Protein AF-A0A2D5IQD6-F1 (afdb_monomer)

pLDDT: mean 76.55, std 13.44, range [37.03, 89.62]

Nearest PDB structures (foldseek):
  4ryk-assembly1_A-2  TM=4.383E-01  e=8.390E+00  Listeria monocytogenes EGD-e

Sequence (144 aa):
MLQGATSRICSECGRGFDPDDPRTTARVGNRGFRRGLIRICSVLHWAFLIFAFAVTLYSFVGGHWILVGMLVVCSLPLVLLQFTLLALPIQPISMRRRVLGYLVPLVVVSIPFTDWPLRANFMIHRNALQAIADRAYAGETFPR

Foldseek 3Di:
DFPPDPDLADPVPRDGDDPPDPVRRDDPPCPPVLVVLVVLLVVLQVVLQVVLVVLLVCLLVVHDLVVLVVVLVVCVVSLVVNLVSLVDPSDPDDPVVSVSSNVSNVSSNCCSVPVVSNVVSCVVCVVVVVVVVVCVVVVPDDDD

Secondary structure (DSSP, 8-state):
--SS-SSSB-TTT-PBPPTT-TTT------HHHHHHHHHHHHHHHHHHHHHHHHHHHHHHTT--HHHHHHHHHHHHHHHHHHHHHHH-TTS---HHHHHHHHHHHHHHHHHHHH-HHHHHHHHHHHHHHHHHHHHHHTT-PPP-

Mean predicted aligned error: 13.54 Å

Radius of gyration: 27.07 Å; Cα contacts (8 Å, |Δi|>4): 76; chains: 1; bounding box: 67×24×78 Å

Solvent-accessible surface area (backbone atoms only — not comparable to full-atom values): 8507 Å² total; per-residue (Å²): 102,51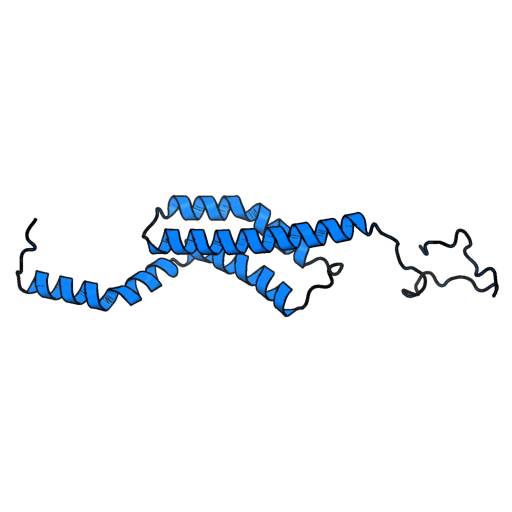,65,91,56,96,52,72,43,43,92,91,71,69,46,67,67,59,82,84,40,74,89,58,33,52,68,91,68,49,74,63,58,56,51,49,52,53,50,52,54,51,49,50,49,53,51,50,51,53,48,38,51,51,53,47,53,41,42,48,77,65,47,63,64,68,60,53,42,50,53,47,60,70,41,43,66,59,47,55,49,50,53,54,59,67,67,43,84,88,59,98,66,56,68,70,59,51,51,49,65,53,47,54,57,51,55,45,60,42,43,78,78,63,49,53,50,45,53,50,45,47,64,72,44,40,67,61,53,47,56,53,49,52,39,50,74,72,65,58,76,77,84,130

Structure (mmCIF, N/CA/C/O backbone):
data_AF-A0A2D5IQD6-F1
#
_entry.id   AF-A0A2D5IQD6-F1
#
loop_
_atom_site.group_PDB
_atom_site.id
_atom_site.type_symbol
_atom_site.label_atom_id
_atom_site.label_alt_id
_atom_site.label_comp_id
_atom_site.label_asym_id
_atom_site.label_entity_id
_atom_site.label_seq_id
_atom_site.pdbx_PDB_ins_code
_atom_site.Cartn_x
_atom_site.Cartn_y
_atom_site.Cartn_z
_atom_site.occupancy
_atom_site.B_iso_or_equiv
_atom_site.auth_seq_id
_atom_site.auth_comp_id
_atom_site.auth_asym_id
_atom_site.auth_atom_id
_atom_site.pdbx_PDB_model_num
ATOM 1 N N . MET A 1 1 ? -22.574 -4.732 34.017 1.00 38.00 1 MET A N 1
ATOM 2 C CA . MET A 1 1 ? -22.787 -3.406 34.648 1.00 38.00 1 MET A CA 1
ATOM 3 C C . MET A 1 1 ? -23.671 -2.582 33.730 1.00 38.00 1 MET A C 1
ATOM 5 O O . MET A 1 1 ? -23.182 -2.081 32.723 1.00 38.00 1 MET A O 1
ATOM 9 N N . LEU A 1 2 ? -24.962 -2.527 34.063 1.00 37.03 2 LEU A N 1
ATOM 10 C CA . LEU A 1 2 ? -25.933 -1.588 33.504 1.00 37.03 2 LEU A CA 1
ATOM 11 C C . LEU A 1 2 ? -25.506 -0.154 33.829 1.00 37.03 2 LEU A C 1
ATOM 13 O O . LEU A 1 2 ? -24.914 0.073 34.884 1.00 37.03 2 LEU A O 1
ATOM 17 N N . GLN A 1 3 ? -25.809 0.813 32.969 1.00 38.06 3 GLN A N 1
ATOM 18 C CA . GLN A 1 3 ? -25.591 2.224 33.289 1.00 38.06 3 GLN A CA 1
ATOM 19 C C . GLN A 1 3 ? -26.875 3.016 33.276 1.00 38.06 3 GLN A C 1
ATOM 21 O O . GLN A 1 3 ? -27.745 2.814 32.437 1.00 38.06 3 GLN A O 1
ATOM 26 N N . GLY A 1 4 ? -26.933 3.949 34.221 1.00 41.88 4 GLY A N 1
ATOM 27 C CA . GLY A 1 4 ? -28.085 4.803 34.477 1.00 41.88 4 GLY A CA 1
ATOM 28 C C . GLY A 1 4 ? -28.942 4.328 35.648 1.00 41.88 4 GLY A C 1
ATOM 29 O O . GLY A 1 4 ? -29.588 5.156 36.270 1.00 41.88 4 GLY A O 1
ATOM 30 N N . ALA A 1 5 ? -28.888 3.045 36.016 1.00 45.66 5 ALA A N 1
ATOM 31 C CA . ALA A 1 5 ? -29.557 2.527 37.205 1.00 45.66 5 ALA A CA 1
ATOM 32 C C . ALA A 1 5 ? -28.528 2.268 38.317 1.00 45.66 5 ALA A C 1
ATOM 34 O O . ALA A 1 5 ? -27.744 1.323 38.248 1.00 45.66 5 ALA A O 1
ATOM 35 N N . THR A 1 6 ? -28.521 3.108 39.354 1.00 47.09 6 THR A N 1
ATOM 36 C CA . THR A 1 6 ? -27.838 2.814 40.630 1.00 47.09 6 THR A CA 1
ATOM 37 C C . THR A 1 6 ? -28.527 1.682 41.403 1.00 47.09 6 THR A C 1
ATOM 39 O O . THR A 1 6 ? -27.961 1.161 42.362 1.00 47.09 6 THR A O 1
ATOM 42 N N . SER A 1 7 ? -29.721 1.256 40.977 1.00 54.53 7 SER A N 1
ATOM 43 C CA . SER A 1 7 ? -30.470 0.140 41.547 1.00 54.53 7 SER A CA 1
ATOM 44 C C . SER A 1 7 ? -30.267 -1.149 40.741 1.00 54.53 7 SER A C 1
ATOM 46 O O . SER A 1 7 ? -30.371 -1.178 39.517 1.00 54.53 7 SER A O 1
ATOM 48 N N . ARG A 1 8 ? -30.041 -2.269 41.441 1.00 59.53 8 ARG A N 1
ATOM 49 C CA . ARG A 1 8 ? -30.010 -3.626 40.846 1.00 59.53 8 ARG A CA 1
ATOM 50 C C . ARG A 1 8 ? -31.394 -4.121 40.393 1.00 59.53 8 ARG A C 1
ATOM 52 O O . ARG A 1 8 ? -31.518 -5.238 39.901 1.00 59.53 8 ARG A O 1
ATOM 59 N N . ILE A 1 9 ? -32.423 -3.304 40.599 1.00 64.38 9 ILE A N 1
ATOM 60 C CA . ILE A 1 9 ? -33.836 -3.646 40.487 1.00 64.38 9 ILE A CA 1
ATOM 61 C C . ILE A 1 9 ? -34.559 -2.493 39.777 1.00 64.38 9 ILE A C 1
ATOM 63 O O . ILE A 1 9 ? -34.294 -1.321 40.056 1.00 64.38 9 ILE A O 1
ATOM 67 N N . CYS A 1 10 ? -35.459 -2.835 38.859 1.00 63.25 10 CYS A N 1
ATOM 68 C CA . CYS A 1 10 ? -36.382 -1.917 38.188 1.00 63.25 10 CYS A CA 1
ATOM 69 C C . CYS A 1 10 ? -37.311 -1.227 39.204 1.00 63.25 10 CYS A C 1
ATOM 71 O O . CYS A 1 10 ? -38.029 -1.915 39.927 1.00 63.25 10 CYS A O 1
ATOM 73 N N . SER A 1 11 ? -37.344 0.108 39.251 1.00 62.94 11 SER A N 1
ATOM 74 C CA . SER A 1 11 ? -38.177 0.855 40.212 1.00 62.94 11 SER A CA 1
ATOM 75 C C . SER A 1 11 ? -39.680 0.761 39.940 1.00 62.94 11 SER A C 1
ATOM 77 O O . SER A 1 11 ? -40.465 0.939 40.862 1.00 62.94 11 SER A O 1
ATOM 79 N N . GLU A 1 12 ? -40.089 0.463 38.704 1.00 63.53 12 GLU A N 1
ATOM 80 C CA . GLU A 1 12 ? -41.511 0.325 38.354 1.00 63.53 12 GLU A CA 1
ATOM 81 C C . GLU A 1 12 ? -42.033 -1.103 38.512 1.00 63.53 12 GLU A C 1
ATOM 83 O O . GLU A 1 12 ? -43.212 -1.321 38.767 1.00 63.53 12 GLU A O 1
ATOM 88 N N . CYS A 1 13 ? -41.151 -2.088 38.350 1.00 72.75 13 CYS A N 1
ATOM 89 C CA . CYS A 1 13 ? -41.543 -3.478 38.156 1.00 72.75 13 CYS A CA 1
ATOM 90 C C . CYS A 1 13 ? -40.882 -4.469 39.122 1.00 72.75 13 CYS A C 1
ATOM 92 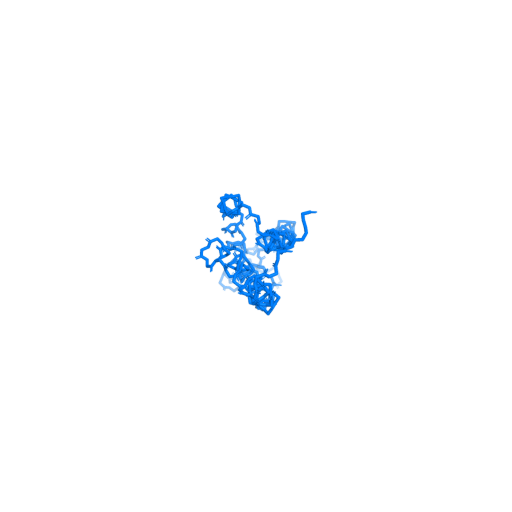O O . CYS A 1 13 ? -41.225 -5.650 39.112 1.00 72.75 13 CYS A O 1
ATOM 94 N N . GLY A 1 14 ? -39.925 -4.032 39.945 1.00 64.31 14 GLY A N 1
ATOM 95 C CA . GLY A 1 14 ? -39.331 -4.836 41.019 1.00 64.31 14 GLY A CA 1
ATOM 96 C C . GLY A 1 14 ? -38.473 -6.024 40.567 1.00 64.31 14 GLY A C 1
ATOM 97 O O . GLY A 1 14 ? -37.942 -6.747 41.408 1.00 64.31 14 GLY A O 1
ATOM 98 N N . ARG A 1 15 ? -38.299 -6.248 39.259 1.00 67.12 15 ARG A N 1
ATOM 99 C CA . ARG A 1 15 ? -37.456 -7.333 38.736 1.00 67.12 15 ARG A CA 1
ATOM 100 C C . ARG A 1 15 ? -35.979 -6.952 38.764 1.00 67.12 15 ARG A C 1
ATOM 102 O O . ARG A 1 15 ? -35.612 -5.823 38.427 1.00 67.12 15 ARG A O 1
ATOM 109 N N . GLY A 1 16 ? -35.147 -7.912 39.168 1.00 65.12 16 GLY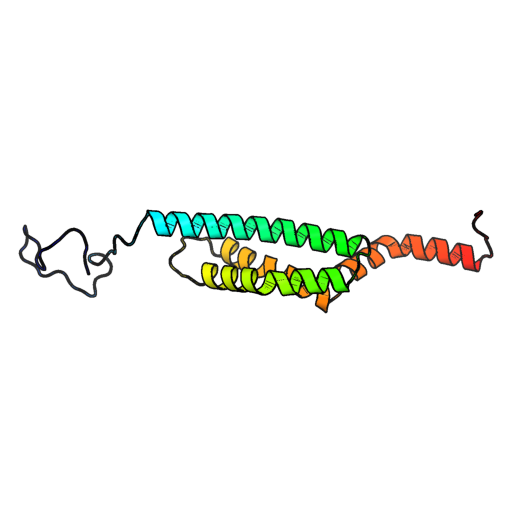 A N 1
ATOM 110 C CA . GLY A 1 16 ? -33.694 -7.803 39.092 1.00 65.12 16 GLY A CA 1
ATOM 111 C C . GLY A 1 16 ? -33.239 -7.761 37.638 1.00 65.12 16 GLY A C 1
ATOM 112 O O . GLY A 1 16 ? -33.768 -8.491 36.800 1.00 65.12 16 GLY A O 1
ATOM 113 N N . PHE A 1 17 ? -32.284 -6.888 37.333 1.00 63.84 17 PHE A N 1
ATOM 114 C CA . PHE A 1 17 ? -31.687 -6.865 36.005 1.00 63.84 17 PHE A CA 1
ATOM 115 C C . PHE A 1 17 ? -30.775 -8.078 35.823 1.00 63.84 17 PHE A C 1
ATOM 117 O O . PHE A 1 17 ? -29.864 -8.288 36.624 1.00 63.84 17 PHE A O 1
ATOM 124 N N . ASP A 1 18 ? -31.017 -8.848 34.765 1.00 63.16 18 ASP A N 1
ATOM 125 C CA . ASP A 1 18 ? -30.183 -9.988 34.400 1.00 63.16 18 ASP A CA 1
ATOM 126 C C . ASP A 1 18 ? -28.786 -9.494 33.960 1.00 63.16 18 ASP A C 1
ATOM 128 O O . ASP A 1 18 ? -28.690 -8.705 33.010 1.00 63.16 18 ASP A O 1
ATOM 132 N N . PRO A 1 19 ? -27.702 -9.882 34.663 1.00 58.22 19 PRO A N 1
ATOM 133 C CA . PRO A 1 19 ? -26.344 -9.466 34.326 1.00 58.22 19 PRO A CA 1
ATOM 134 C C . PRO A 1 19 ? -25.831 -10.046 33.002 1.00 58.22 19 PRO A C 1
ATOM 136 O O . PRO A 1 19 ? -24.875 -9.483 32.461 1.00 58.22 19 PRO A O 1
ATOM 139 N N . ASP A 1 20 ? -26.456 -11.103 32.482 1.00 57.66 20 ASP A N 1
ATOM 140 C CA . ASP A 1 20 ? -26.073 -11.752 31.226 1.00 57.66 20 ASP A CA 1
ATOM 141 C C . ASP A 1 20 ? -26.946 -11.310 30.040 1.00 57.66 20 ASP A C 1
ATOM 143 O O . ASP A 1 20 ? -26.661 -11.668 28.896 1.00 57.66 20 ASP A O 1
ATOM 147 N N . ASP A 1 21 ? -27.960 -10.464 30.270 1.00 56.56 21 ASP A N 1
ATOM 148 C CA . ASP A 1 21 ? -28.765 -9.886 29.195 1.00 56.56 21 ASP A CA 1
ATOM 149 C C . ASP A 1 21 ? -28.032 -8.684 28.547 1.00 56.56 21 ASP A C 1
ATOM 151 O O . ASP A 1 21 ? -27.877 -7.613 29.161 1.00 56.56 21 ASP A O 1
ATOM 155 N N . PRO A 1 22 ? -27.587 -8.799 27.278 1.00 55.12 22 PRO A N 1
ATOM 156 C CA . PRO A 1 22 ? -26.881 -7.730 26.573 1.00 55.12 22 PRO A CA 1
ATOM 157 C C . PRO A 1 22 ? -27.762 -6.504 26.296 1.00 55.12 22 PRO A C 1
ATOM 159 O O . PRO A 1 22 ? -27.236 -5.436 25.965 1.00 55.12 22 PRO A O 1
ATOM 162 N N . ARG A 1 23 ? -29.093 -6.620 26.420 1.00 52.31 23 ARG A N 1
ATOM 163 C CA . ARG A 1 23 ? -30.028 -5.499 26.235 1.00 52.31 23 ARG A CA 1
ATOM 164 C C . ARG A 1 23 ? -30.084 -4.573 27.445 1.00 52.31 23 ARG A C 1
ATOM 166 O O . ARG A 1 23 ? -30.433 -3.405 27.288 1.00 52.31 23 ARG A O 1
ATOM 173 N N . THR A 1 24 ? -29.711 -5.061 28.626 1.00 48.44 24 THR A N 1
ATOM 174 C CA . THR A 1 24 ? -29.757 -4.288 29.874 1.00 48.44 24 THR A CA 1
ATOM 175 C C . THR A 1 24 ? -28.361 -3.798 30.289 1.00 48.44 24 THR A C 1
ATOM 177 O O . THR A 1 24 ? -28.204 -2.715 30.849 1.00 48.44 24 THR A O 1
ATOM 180 N N . THR A 1 25 ? -27.299 -4.514 29.916 1.00 50.00 25 THR A N 1
ATOM 181 C CA . THR A 1 25 ? -25.909 -4.235 30.326 1.00 50.00 25 THR A CA 1
ATOM 182 C C . THR A 1 25 ? -25.111 -3.297 29.409 1.00 50.00 25 THR A C 1
ATOM 184 O O . THR A 1 25 ? -23.875 -3.312 29.414 1.00 50.00 25 THR A O 1
ATOM 187 N N . ALA A 1 26 ? -25.777 -2.434 28.639 1.00 45.28 26 ALA A N 1
ATOM 188 C CA . ALA A 1 26 ? -25.100 -1.552 27.692 1.00 45.28 26 ALA A CA 1
ATOM 189 C C . ALA A 1 26 ? -24.185 -0.525 28.395 1.00 45.28 26 ALA A C 1
ATOM 191 O O . ALA A 1 26 ? -24.647 0.476 28.937 1.00 45.28 26 ALA A O 1
ATOM 192 N N . ARG A 1 27 ? -22.865 -0.756 28.308 1.00 49.16 27 ARG A N 1
ATOM 193 C CA . ARG A 1 27 ? -21.793 0.187 28.669 1.00 49.16 27 ARG A CA 1
ATOM 194 C C . ARG A 1 27 ? -21.824 1.463 27.759 1.00 49.16 27 ARG A C 1
ATOM 196 O O . ARG A 1 27 ? -21.229 1.423 26.690 1.00 49.16 27 ARG A O 1
ATOM 203 N N . VAL A 1 28 ? -22.446 2.609 28.100 1.00 50.97 28 VAL A N 1
ATOM 204 C CA . VAL A 1 28 ? -21.857 3.981 28.272 1.00 50.97 28 VAL A CA 1
ATOM 205 C C . VAL A 1 28 ? -20.344 3.906 28.531 1.00 50.97 28 VAL A C 1
ATOM 207 O O . VAL A 1 28 ? -19.809 4.244 29.581 1.00 50.97 28 VAL A O 1
ATOM 210 N N . GLY A 1 29 ? -19.623 3.390 27.552 1.00 49.31 29 GLY A N 1
ATOM 211 C CA . GLY A 1 29 ? -18.182 3.417 27.445 1.00 49.31 29 GLY A CA 1
ATOM 212 C C . GLY A 1 29 ? -17.848 4.459 26.398 1.00 49.31 29 GLY A C 1
ATOM 213 O O . GLY A 1 29 ? -17.667 4.141 25.229 1.00 49.31 29 GLY A O 1
ATOM 214 N N . ASN A 1 30 ? -17.823 5.719 26.824 1.00 58.41 30 ASN A N 1
ATOM 215 C CA . ASN A 1 30 ? -17.019 6.765 26.208 1.00 58.41 30 ASN A CA 1
ATOM 216 C C . ASN A 1 30 ? -17.265 7.008 24.693 1.00 58.41 30 ASN A C 1
ATOM 218 O O . ASN A 1 30 ? -16.419 6.735 23.835 1.00 58.41 30 ASN A O 1
ATOM 222 N N . ARG A 1 31 ? -18.423 7.603 24.344 1.00 58.25 31 ARG A N 1
ATOM 223 C CA . ARG A 1 31 ? -18.731 8.076 22.969 1.00 58.25 31 ARG A CA 1
ATOM 224 C C . ARG A 1 31 ? -17.629 8.977 22.384 1.00 58.25 31 ARG A C 1
ATOM 226 O O . ARG A 1 31 ? -17.525 9.069 21.163 1.00 58.25 31 ARG A O 1
ATOM 233 N N . GLY A 1 32 ? -16.852 9.671 23.222 1.00 63.59 32 GLY A N 1
ATOM 234 C CA . GLY A 1 32 ? -15.682 10.453 22.809 1.00 63.59 32 GLY A CA 1
ATOM 235 C C . GLY A 1 32 ? -14.539 9.562 22.326 1.00 63.59 32 GLY A C 1
ATOM 236 O O . GLY A 1 32 ? -14.111 9.687 21.182 1.00 63.59 32 GLY A O 1
ATOM 237 N N . PHE A 1 33 ? -14.128 8.591 23.144 1.00 67.31 33 PHE A N 1
ATOM 238 C CA . PHE A 1 33 ? -13.087 7.618 22.792 1.00 67.31 33 PHE A CA 1
ATOM 239 C C . PHE A 1 33 ? -13.439 6.798 21.547 1.00 67.31 33 PHE A C 1
ATOM 241 O O . PHE A 1 33 ? -12.617 6.663 20.645 1.00 67.31 33 PHE A O 1
ATOM 248 N N . ARG A 1 34 ? -14.690 6.332 21.424 1.00 68.88 34 ARG A N 1
ATOM 249 C CA . ARG A 1 34 ? -15.146 5.592 20.234 1.00 68.88 34 ARG A CA 1
ATOM 250 C C . ARG A 1 34 ? -15.092 6.443 18.959 1.00 68.88 34 ARG A C 1
ATOM 252 O O . ARG A 1 34 ? -14.663 5.951 17.920 1.00 68.88 34 ARG A O 1
ATOM 259 N N . ARG A 1 35 ? -15.484 7.723 19.032 1.00 73.69 35 ARG A N 1
ATOM 260 C CA . ARG A 1 35 ? -15.354 8.670 17.906 1.00 73.69 35 ARG A CA 1
ATOM 261 C C . ARG A 1 35 ? -13.888 8.949 17.568 1.00 73.69 35 ARG A C 1
ATOM 263 O O . ARG A 1 35 ? -13.548 8.980 16.388 1.00 73.69 35 ARG A O 1
ATOM 270 N N . GLY A 1 36 ? -13.033 9.091 18.581 1.00 77.38 36 GLY A N 1
ATOM 271 C CA . GLY A 1 36 ? -11.587 9.240 18.414 1.00 77.38 36 GLY A CA 1
ATOM 272 C C . GLY A 1 36 ? -10.969 8.050 17.684 1.00 77.38 36 GLY A C 1
ATOM 273 O O . GLY A 1 36 ? -10.306 8.239 16.669 1.00 77.38 36 GLY A O 1
ATOM 274 N N . LEU A 1 37 ? -11.276 6.825 18.122 1.00 77.06 37 LEU A N 1
ATOM 275 C CA . LEU A 1 37 ? -10.767 5.597 17.506 1.00 77.06 37 LEU A CA 1
ATOM 276 C C . LEU A 1 37 ? -11.169 5.473 16.030 1.00 77.06 37 LEU A C 1
ATOM 278 O O . LEU A 1 37 ? -10.346 5.117 15.192 1.00 77.06 37 LEU A O 1
ATOM 282 N N . ILE A 1 38 ? -12.428 5.787 15.701 1.00 78.88 38 ILE A N 1
ATOM 283 C CA . ILE A 1 38 ? -12.923 5.752 14.316 1.00 78.88 38 ILE A CA 1
ATOM 284 C C . ILE A 1 38 ? -12.194 6.796 13.461 1.00 78.88 38 ILE A C 1
ATOM 286 O O . ILE A 1 38 ? -11.803 6.500 12.332 1.00 78.88 38 ILE A O 1
ATOM 290 N N . ARG A 1 39 ? -11.970 8.003 13.997 1.00 83.56 39 ARG A N 1
ATOM 291 C CA . ARG A 1 39 ? -11.256 9.069 13.284 1.00 83.56 39 ARG A CA 1
ATOM 292 C C . ARG A 1 39 ? -9.798 8.692 13.033 1.00 83.56 39 ARG A C 1
ATOM 294 O O . ARG A 1 39 ? -9.344 8.821 11.903 1.00 83.56 39 ARG A O 1
ATOM 301 N N . ILE A 1 40 ? -9.107 8.169 14.046 1.00 83.94 40 ILE A N 1
ATOM 302 C CA . ILE A 1 40 ? -7.722 7.689 13.936 1.00 83.94 40 ILE A CA 1
ATOM 303 C C . ILE A 1 40 ? -7.628 6.580 12.886 1.00 83.94 40 ILE A C 1
ATOM 305 O O . ILE A 1 40 ? -6.800 6.666 11.986 1.00 83.94 40 ILE A O 1
ATOM 309 N N . CYS A 1 41 ? -8.528 5.595 12.932 1.00 82.31 41 CYS A N 1
ATOM 310 C CA . CYS A 1 41 ? -8.572 4.507 11.956 1.00 82.31 41 CYS A CA 1
ATOM 311 C C . CYS A 1 41 ? -8.806 5.012 10.522 1.00 82.31 41 CYS A C 1
ATOM 313 O O . CYS A 1 41 ? -8.202 4.501 9.578 1.00 82.31 41 CYS A O 1
ATOM 315 N N . SER A 1 42 ? -9.671 6.017 10.344 1.00 82.19 42 SER A N 1
ATOM 316 C CA . SER A 1 42 ? -9.920 6.623 9.033 1.00 82.19 42 SER A CA 1
ATOM 317 C C . SER A 1 42 ? -8.708 7.403 8.524 1.00 82.19 42 SER A C 1
ATOM 319 O O . SER A 1 42 ? -8.389 7.311 7.343 1.00 82.19 42 SER A O 1
ATOM 321 N N . VAL A 1 43 ? -8.046 8.172 9.392 1.00 86.81 43 VAL A N 1
ATOM 322 C CA . VAL A 1 43 ? -6.850 8.950 9.038 1.00 86.81 43 VAL A CA 1
ATOM 323 C C . VAL A 1 43 ? -5.697 8.019 8.679 1.00 86.81 43 VAL A C 1
ATOM 325 O O . VAL A 1 43 ? -5.089 8.200 7.630 1.00 86.81 43 VAL A O 1
ATOM 328 N N . LEU A 1 44 ? -5.450 6.987 9.491 1.00 84.94 44 LEU A N 1
ATOM 329 C CA . LEU A 1 44 ? -4.442 5.965 9.207 1.00 84.94 44 LEU A CA 1
ATOM 330 C C . LEU A 1 44 ? -4.707 5.283 7.867 1.00 84.94 44 LEU A C 1
ATOM 332 O O . LEU A 1 44 ? -3.783 5.127 7.079 1.00 84.94 44 LEU A O 1
ATOM 336 N N . HIS A 1 45 ? -5.958 4.928 7.566 1.00 84.00 45 HIS A N 1
ATOM 337 C CA . HIS A 1 45 ? -6.288 4.293 6.292 1.00 84.00 45 HIS A CA 1
ATOM 338 C C . HIS A 1 45 ? -5.935 5.174 5.083 1.00 84.00 45 HIS A C 1
ATOM 340 O O . HIS A 1 45 ? -5.284 4.703 4.152 1.00 84.00 45 HIS A O 1
ATOM 346 N N . TRP A 1 46 ? -6.311 6.457 5.110 1.00 85.75 46 TRP A N 1
ATOM 347 C CA . TRP A 1 46 ? -5.954 7.400 4.044 1.00 85.75 46 TRP A CA 1
ATOM 348 C C . TRP A 1 46 ? -4.448 7.652 3.969 1.00 85.75 46 TRP A C 1
ATOM 350 O O . TRP A 1 46 ? -3.894 7.676 2.872 1.00 85.75 46 TRP A O 1
ATOM 360 N N . ALA A 1 47 ? -3.774 7.781 5.114 1.00 87.12 47 ALA A N 1
ATOM 361 C CA . ALA A 1 47 ? -2.325 7.933 5.168 1.00 87.12 47 ALA A CA 1
ATOM 362 C C . ALA A 1 47 ? -1.612 6.727 4.537 1.00 87.12 47 ALA A C 1
ATOM 364 O O . ALA A 1 47 ? -0.709 6.910 3.725 1.00 87.12 47 ALA A O 1
ATOM 365 N N . PHE A 1 48 ? -2.066 5.504 4.832 1.00 84.88 48 PHE A N 1
ATOM 366 C CA . PHE A 1 48 ? -1.528 4.286 4.230 1.00 84.88 48 PHE A CA 1
ATOM 367 C C . PHE A 1 48 ? -1.790 4.192 2.731 1.00 84.88 48 PHE A C 1
ATOM 369 O O . PHE A 1 48 ? -0.908 3.748 2.006 1.00 84.88 48 PHE A O 1
ATOM 376 N N . LEU A 1 49 ? -2.957 4.625 2.249 1.00 86.12 49 LEU A N 1
ATOM 377 C CA . LEU A 1 49 ? -3.239 4.676 0.812 1.00 86.12 49 LEU A CA 1
ATOM 378 C C . LEU A 1 49 ? -2.305 5.646 0.081 1.00 86.12 49 LEU A C 1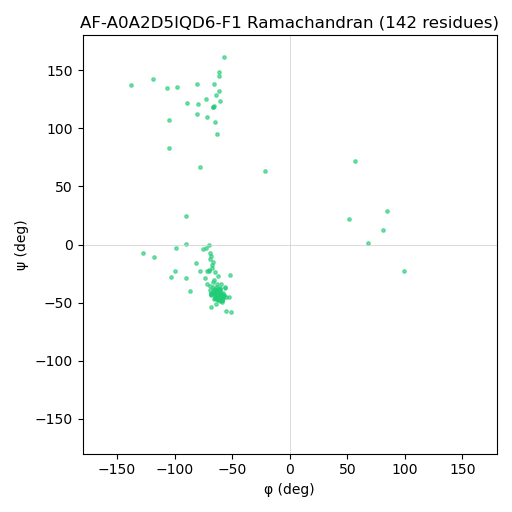
ATOM 380 O O . LEU A 1 49 ? -1.730 5.287 -0.945 1.00 86.12 49 LEU A O 1
ATOM 384 N N . ILE A 1 50 ? -2.124 6.853 0.621 1.00 89.62 50 ILE A N 1
ATOM 385 C CA . ILE A 1 50 ? -1.219 7.856 0.046 1.00 89.62 50 ILE A CA 1
ATOM 386 C C . ILE A 1 50 ? 0.222 7.342 0.075 1.00 89.62 50 ILE A C 1
ATOM 388 O O . ILE A 1 50 ? 0.930 7.436 -0.924 1.00 89.62 50 ILE A O 1
ATOM 392 N N . PHE A 1 51 ? 0.640 6.751 1.194 1.00 86.94 51 PHE A N 1
ATOM 393 C CA . PHE A 1 51 ? 1.962 6.153 1.333 1.00 86.94 51 PHE A CA 1
ATOM 394 C C . PHE A 1 51 ? 2.179 5.012 0.332 1.00 86.94 51 PHE A C 1
ATOM 396 O O . PHE A 1 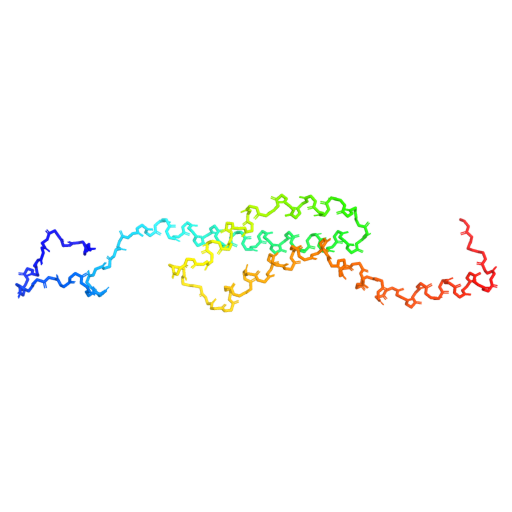51 ? 3.200 4.987 -0.348 1.00 86.94 51 PHE A O 1
ATOM 403 N N . ALA A 1 52 ? 1.199 4.117 0.170 1.00 85.94 52 ALA A N 1
ATOM 404 C CA . ALA A 1 52 ? 1.250 3.034 -0.807 1.00 85.94 52 ALA A CA 1
ATOM 405 C C . ALA A 1 52 ? 1.432 3.562 -2.229 1.00 85.94 52 ALA A C 1
ATOM 407 O O . ALA A 1 52 ? 2.278 3.071 -2.978 1.00 85.94 52 ALA A O 1
ATOM 408 N N . PHE A 1 53 ? 0.656 4.584 -2.585 1.00 88.75 53 PHE A N 1
ATOM 409 C CA . PHE A 1 53 ? 0.731 5.222 -3.890 1.00 88.75 53 PHE A CA 1
ATOM 410 C C . PHE A 1 53 ? 2.100 5.874 -4.117 1.00 88.75 53 PHE A C 1
ATOM 412 O O . PHE A 1 53 ? 2.727 5.633 -5.146 1.00 88.75 53 PHE A O 1
ATOM 419 N N . ALA A 1 54 ? 2.599 6.630 -3.136 1.00 88.62 54 ALA A N 1
ATOM 420 C CA . ALA A 1 54 ? 3.897 7.294 -3.211 1.00 88.62 54 ALA A CA 1
ATOM 421 C C . ALA A 1 54 ? 5.056 6.295 -3.349 1.00 88.62 54 ALA A C 1
ATOM 423 O O . ALA A 1 54 ? 5.910 6.472 -4.215 1.00 88.62 54 ALA A O 1
ATOM 424 N N . VAL A 1 55 ? 5.065 5.223 -2.547 1.00 85.88 55 VAL A N 1
ATOM 425 C CA . VAL A 1 55 ? 6.094 4.174 -2.621 1.00 85.88 55 VAL A CA 1
ATOM 426 C C . VAL A 1 55 ? 6.033 3.453 -3.965 1.00 85.88 55 VAL A C 1
ATOM 428 O O . VAL A 1 55 ? 7.067 3.259 -4.596 1.00 85.88 55 VAL A O 1
ATOM 431 N N . THR A 1 56 ? 4.833 3.117 -4.445 1.00 84.50 56 THR A N 1
ATOM 432 C CA . THR A 1 56 ? 4.664 2.458 -5.749 1.00 84.50 56 THR A CA 1
ATOM 433 C C . THR A 1 56 ? 5.186 3.340 -6.880 1.00 84.50 56 THR A C 1
ATOM 435 O O . THR A 1 56 ? 5.923 2.858 -7.737 1.00 84.50 56 THR A O 1
ATOM 438 N N . LEU A 1 57 ? 4.855 4.634 -6.867 1.00 86.44 57 LEU A N 1
ATOM 439 C CA . LEU A 1 57 ? 5.305 5.591 -7.877 1.00 86.44 57 LEU A CA 1
ATOM 440 C C . LEU A 1 57 ? 6.825 5.802 -7.818 1.00 86.44 57 LEU A C 1
ATOM 442 O O . LEU A 1 57 ? 7.484 5.815 -8.854 1.00 86.44 57 LEU A O 1
ATOM 446 N N . TYR A 1 58 ? 7.399 5.889 -6.618 1.00 87.44 58 TYR A N 1
ATOM 447 C CA . TYR A 1 58 ? 8.846 5.987 -6.432 1.00 87.44 58 TYR A CA 1
ATOM 448 C C . TYR A 1 58 ? 9.581 4.740 -6.950 1.00 87.44 58 TYR A C 1
ATOM 450 O O . TYR A 1 58 ? 10.563 4.860 -7.683 1.00 87.44 58 TYR A O 1
ATOM 458 N N . SER A 1 59 ? 9.077 3.540 -6.641 1.00 82.94 59 SER A N 1
ATOM 459 C CA . SER A 1 59 ? 9.607 2.284 -7.185 1.00 82.94 59 SER A CA 1
ATOM 460 C C . SER A 1 59 ? 9.459 2.206 -8.706 1.00 82.94 59 SER A C 1
ATOM 462 O O . SER A 1 59 ? 10.354 1.704 -9.380 1.00 82.94 59 SER A O 1
ATOM 464 N N . PHE A 1 60 ? 8.361 2.727 -9.259 1.00 81.50 60 PHE A N 1
ATOM 465 C CA . PHE A 1 60 ? 8.115 2.742 -10.702 1.00 81.50 60 PHE A CA 1
ATOM 466 C C . PHE A 1 60 ? 9.150 3.585 -11.462 1.00 81.50 60 PHE A C 1
ATOM 468 O O . PHE A 1 60 ? 9.612 3.173 -12.522 1.00 81.50 60 PHE A O 1
ATOM 475 N N . VAL A 1 61 ? 9.578 4.718 -10.896 1.00 85.00 61 VAL A N 1
ATOM 476 C CA . VAL A 1 61 ? 10.602 5.609 -11.483 1.00 85.00 61 VAL A CA 1
ATOM 477 C C . VAL A 1 61 ? 12.031 5.045 -11.340 1.00 85.00 61 VAL A C 1
ATOM 479 O O . VAL A 1 61 ? 12.979 5.612 -11.873 1.00 85.00 61 VAL A O 1
ATOM 482 N N . GLY A 1 62 ? 12.210 3.902 -10.669 1.00 79.00 62 GLY A N 1
ATOM 483 C CA . GLY A 1 62 ? 13.531 3.313 -10.426 1.00 79.00 62 GLY A CA 1
ATOM 484 C C . GLY A 1 62 ? 14.234 3.896 -9.200 1.00 79.00 62 GLY A C 1
ATOM 485 O O . GLY A 1 62 ? 15.461 3.955 -9.154 1.00 79.00 62 GLY A O 1
ATOM 486 N N . GLY A 1 63 ? 13.463 4.346 -8.208 1.00 83.25 63 GLY A N 1
ATOM 487 C CA . GLY A 1 63 ? 13.989 4.829 -6.938 1.00 83.25 63 GLY A CA 1
ATOM 488 C C . GLY A 1 63 ? 14.856 3.800 -6.198 1.00 83.25 63 GLY A C 1
ATOM 489 O O . GLY A 1 63 ? 14.806 2.596 -6.452 1.00 83.25 63 GLY A O 1
ATOM 490 N N . HIS A 1 64 ? 15.662 4.273 -5.247 1.00 86.56 64 HIS A N 1
ATOM 491 C CA . HIS A 1 64 ? 16.598 3.420 -4.518 1.00 86.56 64 HIS A CA 1
ATOM 492 C C . HIS A 1 64 ? 15.869 2.385 -3.648 1.00 86.56 64 HIS A C 1
ATOM 494 O O . HIS A 1 64 ? 15.169 2.730 -2.694 1.00 86.56 64 HIS A O 1
ATOM 500 N N . TRP A 1 65 ? 16.114 1.102 -3.923 1.00 81.25 65 TRP A N 1
ATOM 501 C CA . TRP A 1 65 ? 15.501 -0.036 -3.227 1.00 81.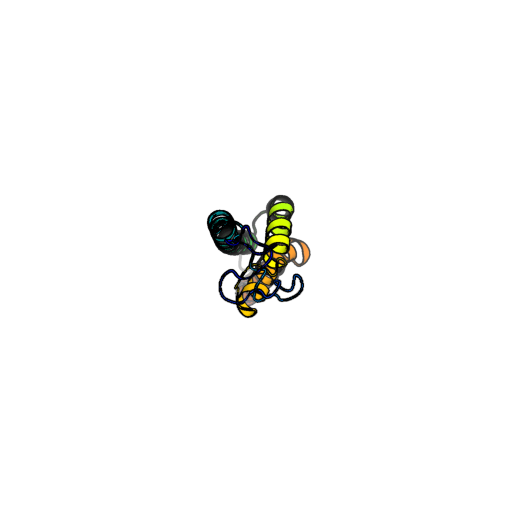25 65 TRP A CA 1
ATOM 502 C C . TRP A 1 65 ? 15.708 -0.031 -1.711 1.00 81.25 65 TRP A C 1
ATOM 504 O O . TRP A 1 65 ? 14.790 -0.345 -0.957 1.00 81.25 65 TRP A O 1
ATOM 514 N N . ILE A 1 66 ? 16.890 0.390 -1.253 1.00 85.44 66 ILE A N 1
ATOM 515 C CA . ILE A 1 66 ? 17.213 0.477 0.179 1.00 85.44 66 ILE A CA 1
ATOM 516 C C . ILE A 1 66 ? 16.280 1.468 0.884 1.00 85.44 66 ILE A C 1
ATOM 518 O O . ILE A 1 66 ? 15.786 1.186 1.973 1.00 85.44 66 ILE A O 1
ATOM 522 N N . LEU A 1 67 ? 15.988 2.602 0.243 1.00 86.50 67 LEU A N 1
ATOM 523 C CA . LEU A 1 67 ? 15.124 3.635 0.806 1.00 86.50 67 LEU A CA 1
ATOM 524 C C . LEU A 1 67 ? 13.669 3.154 0.887 1.00 86.50 67 LEU A C 1
ATOM 526 O O . LEU A 1 67 ? 13.006 3.377 1.898 1.00 86.50 67 LEU A O 1
ATOM 530 N N . VAL A 1 68 ? 13.201 2.418 -0.127 1.00 85.75 68 VAL A N 1
ATOM 531 C CA . VAL A 1 68 ? 11.886 1.753 -0.104 1.00 85.75 68 VAL A CA 1
ATOM 532 C C . VAL A 1 68 ? 11.804 0.752 1.048 1.00 85.75 68 VAL A C 1
ATOM 534 O O . VAL A 1 68 ? 10.854 0.796 1.829 1.00 85.75 68 VAL A O 1
ATOM 537 N N . GLY A 1 69 ? 12.816 -0.106 1.199 1.00 84.75 69 GLY A N 1
ATOM 538 C CA . GLY A 1 69 ? 12.885 -1.074 2.294 1.00 84.75 69 GLY A CA 1
ATOM 539 C C . GLY A 1 69 ? 12.852 -0.402 3.668 1.00 84.75 69 GLY A C 1
ATOM 540 O O . GLY A 1 69 ? 12.046 -0.782 4.517 1.00 84.75 69 GLY A O 1
ATOM 541 N N . MET A 1 70 ? 13.659 0.645 3.873 1.00 88.12 70 MET A N 1
ATOM 542 C CA . MET A 1 70 ? 13.677 1.409 5.125 1.00 88.12 70 MET A CA 1
ATOM 543 C C . MET A 1 70 ? 12.322 2.051 5.431 1.00 88.12 70 MET A C 1
ATOM 545 O O . MET A 1 70 ? 11.839 1.938 6.555 1.00 88.12 70 MET A O 1
ATOM 549 N N . LEU A 1 71 ? 11.675 2.679 4.445 1.00 87.50 71 LEU A N 1
ATOM 550 C CA . LEU A 1 71 ? 10.354 3.286 4.625 1.00 87.50 71 LEU A CA 1
ATOM 551 C C . LEU A 1 71 ? 9.298 2.250 5.030 1.00 87.50 71 LEU A C 1
ATOM 553 O O . LEU A 1 71 ? 8.514 2.497 5.949 1.00 87.50 71 LEU A O 1
ATOM 557 N N . VAL A 1 72 ? 9.294 1.080 4.387 1.00 86.44 72 VAL A N 1
ATOM 558 C CA . VAL A 1 72 ? 8.365 -0.009 4.722 1.00 86.44 72 VAL A CA 1
ATOM 559 C C . VAL A 1 72 ? 8.629 -0.533 6.134 1.00 86.44 72 VAL A C 1
ATOM 561 O O . VAL A 1 72 ? 7.682 -0.647 6.914 1.00 86.44 72 VAL A O 1
ATOM 564 N N . VAL A 1 73 ? 9.890 -0.768 6.507 1.00 88.94 73 VAL A N 1
ATOM 565 C CA . VAL A 1 73 ? 10.259 -1.218 7.860 1.00 88.94 73 VAL A CA 1
ATOM 566 C C . VAL A 1 73 ? 9.854 -0.188 8.917 1.00 88.94 73 VAL A C 1
ATOM 568 O O . VAL A 1 73 ? 9.223 -0.548 9.909 1.00 88.94 73 VAL A O 1
ATOM 571 N N . CYS A 1 74 ? 10.118 1.098 8.684 1.00 88.81 74 CYS A N 1
ATOM 572 C CA . CYS A 1 74 ? 9.689 2.179 9.574 1.00 88.81 74 CYS A CA 1
ATOM 573 C C . CYS A 1 74 ? 8.159 2.281 9.689 1.00 88.81 74 CYS A C 1
ATOM 575 O O . CYS A 1 74 ? 7.648 2.721 10.718 1.00 88.81 74 CYS A O 1
ATOM 577 N N . SER A 1 75 ? 7.412 1.861 8.662 1.00 86.38 75 SER A N 1
ATOM 578 C CA . SER A 1 75 ? 5.945 1.861 8.675 1.00 86.38 75 SER A CA 1
ATOM 579 C C . SER A 1 75 ? 5.326 0.653 9.398 1.00 86.38 75 SER A C 1
ATOM 581 O O . SER A 1 75 ? 4.154 0.718 9.773 1.00 86.38 75 SER A O 1
ATOM 583 N N . LEU A 1 76 ? 6.088 -0.422 9.659 1.00 87.56 76 LEU A N 1
ATOM 584 C CA . LEU A 1 76 ? 5.584 -1.653 10.292 1.00 87.56 76 LEU A CA 1
ATOM 585 C C . LEU A 1 76 ? 4.838 -1.421 11.617 1.00 87.56 76 LEU A C 1
ATOM 587 O O . LEU A 1 76 ? 3.752 -1.982 11.769 1.00 87.56 76 LEU A O 1
ATOM 591 N N . PRO A 1 77 ? 5.322 -0.595 12.568 1.00 89.25 77 PRO A N 1
ATOM 592 C CA . PRO A 1 77 ? 4.595 -0.346 13.814 1.00 89.25 77 PRO A CA 1
ATOM 593 C C . PRO A 1 77 ? 3.216 0.278 13.574 1.00 89.25 77 PRO A C 1
ATOM 595 O O . PRO A 1 77 ? 2.238 -0.090 14.224 1.00 89.25 77 PRO A O 1
ATOM 598 N N . LEU A 1 78 ? 3.116 1.188 12.600 1.00 86.50 78 LEU A N 1
ATOM 599 C CA . LEU A 1 78 ? 1.850 1.810 12.213 1.00 86.50 78 LEU A CA 1
ATOM 600 C C . LEU A 1 78 ? 0.926 0.802 11.520 1.00 86.50 78 LEU A C 1
ATOM 602 O O . LEU A 1 78 ? -0.288 0.843 11.725 1.00 86.50 78 LEU A O 1
ATOM 606 N N . VAL A 1 79 ? 1.488 -0.116 10.727 1.00 86.56 79 VAL A N 1
ATOM 607 C CA . VAL A 1 79 ? 0.731 -1.201 10.093 1.00 86.56 79 VAL A CA 1
ATOM 608 C C . VAL A 1 79 ? 0.153 -2.112 11.172 1.00 86.56 79 VAL A C 1
ATOM 610 O O . VAL A 1 79 ? -1.053 -2.337 11.196 1.00 86.56 79 VAL A O 1
ATOM 613 N N . LEU A 1 80 ? 0.973 -2.576 12.116 1.00 87.81 80 LEU A N 1
ATOM 614 C CA . LEU A 1 80 ? 0.529 -3.412 13.235 1.00 87.81 80 LEU A CA 1
ATOM 615 C C . LEU A 1 80 ? -0.550 -2.718 14.071 1.00 87.81 80 LEU A C 1
ATOM 617 O O . LEU A 1 80 ? -1.558 -3.340 14.420 1.00 87.81 80 LEU A O 1
ATOM 621 N N . LEU A 1 81 ? -0.391 -1.418 14.330 1.00 86.00 81 LEU A N 1
ATOM 622 C CA . LEU A 1 81 ? -1.416 -0.617 14.990 1.00 86.00 81 LEU A CA 1
ATOM 623 C C . LEU A 1 81 ? -2.729 -0.630 14.192 1.00 86.00 81 LEU A C 1
ATOM 625 O O . LEU A 1 81 ? -3.784 -0.902 14.763 1.00 86.00 81 LEU A O 1
ATOM 629 N N . GLN A 1 82 ? -2.676 -0.409 12.877 1.00 84.12 82 GLN A N 1
ATOM 630 C CA . GLN A 1 82 ? -3.850 -0.456 12.002 1.00 84.12 82 GLN A CA 1
ATOM 631 C C . GLN A 1 82 ? -4.521 -1.839 12.019 1.00 84.12 82 GLN A C 1
ATOM 633 O O . GLN A 1 82 ? -5.742 -1.922 12.157 1.00 84.12 82 GLN A O 1
ATOM 638 N N . PHE A 1 83 ? -3.746 -2.926 11.948 1.00 86.06 83 PHE A N 1
ATOM 639 C CA . PHE A 1 83 ? -4.271 -4.294 12.024 1.00 86.06 83 PHE A CA 1
ATOM 640 C C . PHE A 1 83 ? -4.999 -4.551 13.348 1.00 86.06 83 PHE A C 1
ATOM 642 O O . PHE A 1 83 ? -6.109 -5.090 13.354 1.00 86.06 83 PHE A O 1
ATOM 649 N N . THR A 1 84 ? -4.397 -4.110 14.453 1.00 84.00 84 THR A N 1
ATOM 650 C CA . THR A 1 84 ? -4.957 -4.235 15.805 1.00 84.00 84 THR A CA 1
ATOM 651 C C . THR A 1 84 ? -6.251 -3.431 15.945 1.00 84.00 84 THR A C 1
ATOM 653 O O . THR A 1 84 ? -7.242 -3.924 16.486 1.00 84.00 84 THR A O 1
ATOM 656 N N . LEU A 1 85 ? -6.279 -2.210 15.399 1.00 82.50 85 LEU A N 1
ATOM 657 C CA . LEU A 1 85 ? -7.464 -1.351 15.391 1.00 82.50 85 LEU A CA 1
ATOM 658 C C . LEU A 1 85 ? -8.615 -1.943 14.569 1.00 82.50 85 LEU A C 1
ATOM 660 O O . LEU A 1 85 ? -9.761 -1.861 15.008 1.00 82.50 85 LEU A O 1
ATOM 664 N N . LEU A 1 86 ? -8.327 -2.568 13.423 1.00 81.56 86 LEU A N 1
ATOM 665 C CA . LEU A 1 86 ? -9.344 -3.224 12.592 1.00 81.56 86 LEU A CA 1
ATOM 666 C C . LEU A 1 86 ? -9.857 -4.544 13.183 1.00 81.56 86 LEU A C 1
ATOM 668 O O . LEU A 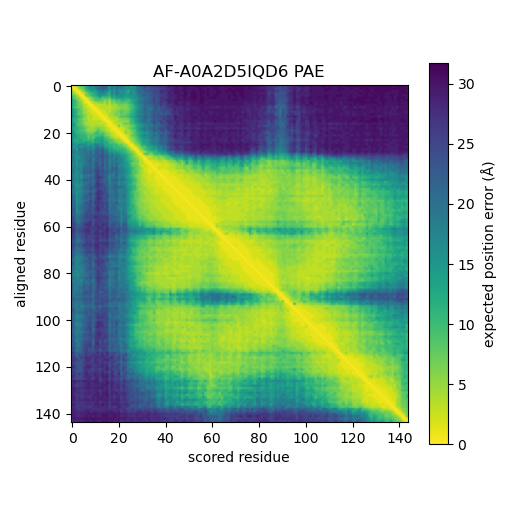1 86 ? -11.007 -4.913 12.930 1.00 81.56 86 LEU A O 1
ATOM 672 N N . ALA A 1 87 ? -9.025 -5.248 13.957 1.00 81.50 87 ALA A N 1
ATOM 673 C CA . ALA A 1 87 ? -9.401 -6.504 14.604 1.00 81.50 87 ALA A CA 1
ATOM 674 C C . ALA A 1 87 ? -10.415 -6.293 15.743 1.00 81.50 87 ALA A C 1
ATOM 676 O O . ALA A 1 87 ? -11.158 -7.210 16.093 1.00 81.50 87 ALA A O 1
ATOM 677 N N . LEU A 1 88 ? -10.490 -5.079 16.301 1.00 79.88 88 LEU A N 1
ATOM 678 C CA . LEU A 1 88 ? -11.432 -4.739 17.363 1.00 79.88 88 LEU A CA 1
ATOM 679 C C . LEU A 1 88 ? -12.891 -4.769 16.851 1.00 79.88 88 LEU A C 1
ATOM 681 O O . LEU A 1 88 ? -13.287 -3.936 16.028 1.00 79.88 88 LEU A O 1
ATOM 685 N N . PRO A 1 89 ? -13.763 -5.643 17.400 1.00 67.06 89 PRO A N 1
ATOM 686 C CA . PRO A 1 89 ? -15.153 -5.777 16.948 1.00 67.06 89 PRO A CA 1
ATOM 687 C C . PRO A 1 89 ? -16.036 -4.561 17.286 1.00 67.06 89 PRO A C 1
ATOM 689 O O . PRO A 1 89 ? -17.164 -4.465 16.814 1.00 67.06 89 PRO A O 1
ATOM 692 N N . ILE A 1 90 ? -15.520 -3.600 18.060 1.00 66.38 90 ILE A N 1
ATOM 693 C CA . ILE A 1 90 ? -16.216 -2.386 18.524 1.00 66.38 90 ILE A CA 1
ATOM 694 C C . ILE A 1 90 ? -16.546 -1.404 17.380 1.00 66.38 90 ILE A C 1
ATOM 696 O O . ILE A 1 90 ? -17.424 -0.536 17.520 1.00 66.38 90 ILE A O 1
ATOM 700 N N . GLN A 1 91 ? -15.847 -1.508 16.247 1.00 64.06 91 GLN A N 1
ATOM 701 C CA . GLN A 1 91 ? -15.991 -0.573 15.134 1.00 64.06 91 GLN A CA 1
ATOM 702 C C . GLN A 1 91 ? -17.084 -1.025 14.143 1.00 64.06 91 GLN A C 1
ATOM 704 O O . GLN A 1 91 ? -16.957 -2.108 13.561 1.00 64.06 91 GLN A O 1
ATOM 709 N N . PRO A 1 92 ? -18.123 -0.201 13.883 1.00 66.50 92 PRO A N 1
ATOM 710 C CA . PRO A 1 92 ? -19.188 -0.500 12.924 1.00 66.50 92 PRO A CA 1
ATOM 711 C C . PRO A 1 92 ? -18.696 -0.263 11.485 1.00 66.50 92 PRO A C 1
ATOM 713 O O . PRO A 1 92 ? -19.111 0.677 10.810 1.00 66.50 92 PRO A O 1
ATOM 716 N N . ILE A 1 93 ? -17.742 -1.074 11.031 1.00 71.25 93 ILE A N 1
ATOM 717 C CA . ILE A 1 93 ? -17.137 -0.980 9.698 1.00 71.25 93 ILE A CA 1
ATOM 718 C C . ILE A 1 93 ? -17.662 -2.135 8.848 1.00 71.25 93 ILE A C 1
ATOM 720 O O . ILE A 1 93 ? -17.698 -3.278 9.300 1.00 71.25 93 ILE A O 1
ATOM 724 N N . SER A 1 94 ? -18.048 -1.839 7.605 1.00 78.25 94 SER A N 1
ATOM 725 C CA . SER A 1 94 ? -18.460 -2.865 6.649 1.00 78.25 94 SER A CA 1
ATOM 726 C C . SER A 1 94 ? -17.316 -3.839 6.363 1.00 78.25 94 SER A C 1
ATOM 728 O O . SER A 1 94 ? -16.149 -3.450 6.279 1.00 78.25 94 SER A O 1
ATOM 730 N N . MET A 1 95 ? -17.643 -5.116 6.160 1.00 78.81 95 MET A N 1
ATOM 731 C CA . MET A 1 95 ? -16.635 -6.158 5.939 1.00 78.81 95 MET A CA 1
ATOM 732 C C . MET A 1 95 ? -15.718 -5.838 4.748 1.00 78.81 95 MET A C 1
ATOM 734 O O . MET A 1 95 ? -14.509 -6.012 4.842 1.00 78.81 95 MET A O 1
ATOM 738 N N . ARG A 1 96 ? -16.266 -5.233 3.682 1.00 80.31 96 ARG A N 1
ATOM 739 C CA . ARG A 1 96 ? -15.494 -4.748 2.522 1.00 80.31 96 ARG A CA 1
ATOM 740 C C . ARG A 1 96 ? -14.401 -3.747 2.911 1.00 80.31 96 ARG A C 1
ATOM 742 O O . ARG A 1 96 ? -13.274 -3.862 2.444 1.00 80.31 96 ARG A O 1
ATOM 749 N N . ARG A 1 97 ? -14.714 -2.779 3.780 1.00 77.44 97 ARG A N 1
ATOM 750 C CA . ARG A 1 97 ? -13.740 -1.775 4.241 1.00 77.44 97 ARG A CA 1
ATOM 751 C C . ARG A 1 97 ? -12.700 -2.372 5.184 1.00 77.44 97 ARG A C 1
ATOM 753 O O . ARG A 1 97 ? -11.549 -1.959 5.120 1.00 77.44 97 ARG A O 1
ATOM 760 N N . ARG A 1 98 ? -13.073 -3.354 6.014 1.00 81.38 98 ARG A N 1
ATOM 761 C CA . ARG A 1 98 ? -12.100 -4.096 6.834 1.00 81.38 98 ARG A CA 1
ATOM 762 C C . ARG A 1 98 ? -11.107 -4.855 5.956 1.00 81.38 98 ARG A C 1
ATOM 764 O O . ARG A 1 98 ? -9.908 -4.714 6.145 1.00 81.38 98 ARG A O 1
ATO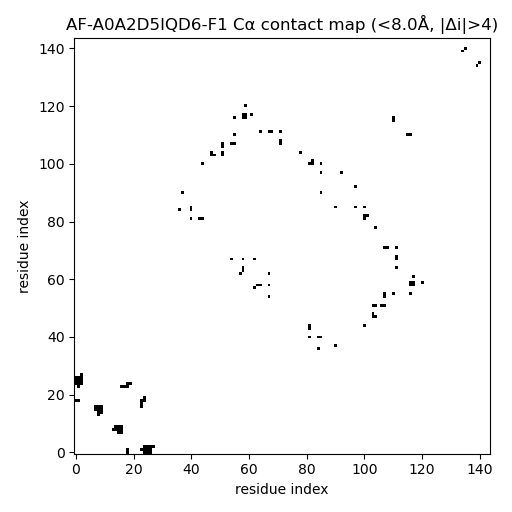M 771 N N . VAL A 1 99 ? -11.599 -5.579 4.950 1.00 84.88 99 VAL A N 1
ATOM 772 C CA . VAL A 1 99 ? -10.747 -6.314 4.003 1.00 84.88 99 VAL A CA 1
ATOM 773 C C . VAL A 1 99 ? -9.814 -5.365 3.247 1.00 84.88 99 VAL A C 1
ATOM 775 O O . VAL A 1 99 ? -8.613 -5.607 3.212 1.00 84.88 99 VAL A O 1
ATOM 778 N N . LEU A 1 100 ? -10.325 -4.245 2.721 1.00 82.69 100 LEU A N 1
ATOM 779 C CA . LEU A 1 100 ? -9.484 -3.221 2.085 1.00 82.69 100 LEU A CA 1
ATOM 780 C C . LEU A 1 100 ? -8.436 -2.648 3.047 1.00 82.69 100 LEU A C 1
ATOM 782 O O . LEU A 1 100 ? -7.283 -2.475 2.666 1.00 82.69 100 LEU A O 1
ATOM 786 N N . GLY A 1 101 ? -8.810 -2.387 4.299 1.00 83.88 101 GLY A N 1
ATOM 787 C CA . GLY A 1 101 ? -7.884 -1.884 5.310 1.00 83.88 101 GLY A CA 1
ATOM 788 C C . GLY A 1 101 ? -6.764 -2.858 5.679 1.00 83.88 101 GLY A C 1
ATOM 789 O O . GLY A 1 101 ? -5.714 -2.391 6.108 1.00 83.88 101 GLY A O 1
ATOM 790 N N . TYR A 1 102 ? -6.951 -4.164 5.470 1.00 85.50 102 TYR A N 1
ATOM 791 C CA . TYR A 1 102 ? -5.894 -5.170 5.598 1.00 85.50 102 TYR A CA 1
ATOM 792 C C . TYR A 1 102 ? -5.082 -5.347 4.312 1.00 85.50 102 TYR A C 1
ATOM 794 O O . TYR A 1 102 ? -3.860 -5.467 4.369 1.00 85.50 102 TYR A O 1
ATOM 802 N N . LEU A 1 103 ? -5.741 -5.329 3.151 1.00 88.06 103 LEU A N 1
ATOM 803 C CA . LEU A 1 103 ? -5.090 -5.510 1.852 1.00 88.06 103 LEU A CA 1
ATOM 804 C C . LEU A 1 103 ? -4.107 -4.386 1.529 1.00 88.06 103 LEU A C 1
ATOM 806 O O . LEU A 1 103 ? -3.004 -4.668 1.077 1.00 88.06 103 LEU A O 1
ATOM 810 N N . VAL A 1 104 ? -4.480 -3.127 1.772 1.00 85.12 104 VAL A N 1
ATOM 811 C CA . VAL A 1 104 ? -3.630 -1.967 1.451 1.00 85.12 104 VAL A CA 1
ATOM 812 C C . VAL A 1 104 ? -2.240 -2.073 2.096 1.00 85.12 104 VAL A C 1
ATOM 814 O O . VAL A 1 104 ? -1.257 -2.077 1.357 1.00 85.12 104 VAL A O 1
ATOM 817 N N . PRO A 1 105 ? -2.102 -2.206 3.428 1.00 83.94 105 PRO A N 1
ATOM 818 C CA . PRO A 1 105 ? -0.784 -2.333 4.040 1.00 83.94 105 PRO A CA 1
ATOM 819 C C . PRO A 1 105 ? -0.059 -3.626 3.640 1.00 83.94 105 PRO A C 1
ATOM 821 O O . PRO A 1 105 ? 1.161 -3.605 3.524 1.00 83.94 105 PRO A O 1
ATOM 824 N N . LEU A 1 106 ? -0.773 -4.725 3.363 1.00 86.19 106 LEU A N 1
ATOM 825 C CA . LEU A 1 106 ? -0.164 -5.952 2.830 1.00 86.19 106 LEU A CA 1
ATOM 826 C C . LEU A 1 106 ? 0.505 -5.725 1.470 1.00 86.19 106 LEU A C 1
ATOM 828 O O . LEU A 1 106 ? 1.634 -6.165 1.266 1.00 86.19 106 LEU A O 1
ATOM 832 N N . VAL A 1 107 ? -0.162 -5.004 0.565 1.00 85.94 107 VAL A N 1
ATOM 833 C CA . VAL A 1 107 ? 0.395 -4.644 -0.748 1.00 85.94 107 VAL A CA 1
ATOM 834 C C . VAL A 1 107 ? 1.622 -3.746 -0.592 1.00 85.94 107 VAL A C 1
ATOM 836 O O . VAL A 1 107 ? 2.603 -3.929 -1.301 1.00 85.94 107 VAL A O 1
ATOM 839 N N . VAL A 1 108 ? 1.610 -2.804 0.356 1.00 83.25 108 VAL A N 1
ATOM 840 C CA . VAL A 1 108 ? 2.784 -1.955 0.633 1.00 83.25 108 VAL A CA 1
ATOM 841 C C . VAL A 1 108 ? 3.963 -2.783 1.111 1.00 83.25 108 VAL A C 1
ATOM 843 O O . VAL A 1 108 ? 5.074 -2.627 0.606 1.00 83.25 108 VAL A O 1
ATOM 846 N N . VAL A 1 109 ? 3.717 -3.682 2.063 1.00 84.31 109 VAL A N 1
ATOM 847 C CA . VAL A 1 109 ? 4.757 -4.559 2.596 1.00 84.31 109 VAL A CA 1
ATOM 848 C C . VAL A 1 109 ? 5.296 -5.473 1.503 1.00 84.31 109 VAL A C 1
ATOM 850 O O . VAL A 1 109 ? 6.491 -5.722 1.509 1.00 84.31 109 VAL A O 1
ATOM 853 N N . SER A 1 110 ? 4.486 -5.917 0.534 1.00 86.81 110 SER A N 1
ATOM 854 C CA . SER A 1 110 ? 4.957 -6.817 -0.525 1.00 86.81 110 SER A CA 1
ATOM 855 C C . SER A 1 110 ? 5.884 -6.155 -1.550 1.00 86.81 110 SER A C 1
ATOM 857 O O . SER A 1 110 ? 6.651 -6.876 -2.190 1.00 86.81 110 SER A O 1
ATOM 859 N N . ILE A 1 111 ? 5.848 -4.824 -1.716 1.00 84.25 111 ILE A N 1
ATOM 860 C CA . ILE A 1 111 ? 6.670 -4.084 -2.697 1.00 84.25 111 ILE A CA 1
ATOM 861 C C . ILE A 1 111 ? 8.166 -4.441 -2.599 1.00 84.25 111 ILE A C 1
ATOM 863 O O . ILE A 1 111 ? 8.694 -4.933 -3.596 1.00 84.25 111 ILE A O 1
ATOM 867 N N . PRO A 1 112 ? 8.848 -4.267 -1.447 1.00 81.81 112 PRO A N 1
ATOM 868 C CA . PRO A 1 112 ? 10.280 -4.553 -1.330 1.00 81.81 112 PRO A CA 1
ATOM 869 C C . PRO A 1 112 ? 10.651 -6.042 -1.408 1.00 81.81 112 PRO A C 1
ATOM 871 O O . PRO A 1 112 ? 11.832 -6.344 -1.513 1.00 81.81 112 PRO A O 1
ATOM 874 N N . PHE A 1 113 ? 9.692 -6.974 -1.313 1.00 83.69 113 PHE A N 1
ATOM 875 C CA . PHE A 1 113 ? 9.986 -8.417 -1.368 1.00 83.69 113 PHE A CA 1
ATOM 876 C C . PHE A 1 113 ? 9.725 -9.048 -2.735 1.00 83.69 113 PHE A C 1
ATOM 878 O O . PHE A 1 113 ? 10.234 -10.131 -3.009 1.00 83.69 113 PHE A O 1
ATOM 885 N N . THR A 1 114 ? 8.877 -8.439 -3.566 1.00 83.12 114 THR A N 1
ATOM 886 C CA . THR A 1 114 ? 8.443 -9.048 -4.837 1.00 83.12 114 THR A CA 1
ATOM 887 C C . THR A 1 114 ? 8.844 -8.253 -6.073 1.00 83.12 114 THR A C 1
ATOM 889 O O . THR A 1 114 ? 8.705 -8.769 -7.184 1.00 83.12 114 THR A O 1
ATOM 892 N N . ASP A 1 115 ? 9.328 -7.018 -5.909 1.00 80.56 115 ASP A N 1
ATOM 893 C CA . ASP A 1 115 ? 9.776 -6.114 -6.979 1.00 80.56 115 ASP A CA 1
ATOM 894 C C . ASP A 1 115 ? 8.758 -5.926 -8.118 1.00 80.56 115 ASP A C 1
ATOM 896 O O . ASP A 1 115 ? 9.090 -5.545 -9.246 1.00 80.56 115 ASP A O 1
ATOM 900 N N . TRP A 1 116 ? 7.483 -6.200 -7.834 1.00 83.44 116 TRP A N 1
ATOM 901 C CA . TRP A 1 116 ? 6.423 -6.215 -8.833 1.00 83.44 116 TRP A CA 1
ATOM 902 C C . TRP A 1 116 ? 6.234 -4.867 -9.556 1.00 83.44 116 TRP A C 1
ATOM 904 O O . TRP A 1 116 ? 5.970 -4.919 -10.760 1.00 83.44 116 TRP A O 1
ATOM 914 N N . PRO A 1 117 ? 6.421 -3.675 -8.935 1.00 82.44 117 PRO A N 1
ATOM 915 C CA . PRO A 1 117 ? 6.259 -2.408 -9.650 1.00 82.44 117 PRO A CA 1
ATOM 916 C C . PRO A 1 117 ? 7.325 -2.225 -10.731 1.00 82.44 117 PRO A C 1
ATOM 918 O O . PRO A 1 117 ? 7.027 -1.730 -11.817 1.00 82.44 117 PRO A O 1
ATOM 921 N N . LEU A 1 118 ? 8.554 -2.678 -10.464 1.00 81.50 118 LEU A N 1
ATOM 922 C CA . LEU A 1 118 ? 9.642 -2.625 -11.436 1.00 81.50 118 LEU A CA 1
ATOM 923 C C . LEU A 1 118 ? 9.379 -3.591 -12.592 1.00 81.50 118 LEU A C 1
ATOM 925 O O . LEU A 1 118 ? 9.538 -3.222 -13.755 1.00 81.50 118 LEU A O 1
ATOM 929 N N . ARG A 1 119 ? 8.916 -4.811 -12.290 1.00 83.38 119 ARG A N 1
ATOM 930 C CA . ARG A 1 119 ? 8.536 -5.788 -13.324 1.00 83.38 119 ARG A CA 1
ATOM 931 C C . ARG A 1 119 ? 7.404 -5.264 -14.204 1.00 83.38 119 ARG A C 1
ATOM 933 O O . ARG A 1 119 ? 7.474 -5.406 -15.421 1.00 83.38 119 ARG A O 1
ATOM 940 N N . ALA A 1 120 ? 6.399 -4.626 -13.607 1.00 84.81 120 ALA A N 1
ATOM 941 C CA . ALA A 1 120 ? 5.314 -3.990 -14.346 1.00 84.81 120 ALA A CA 1
ATOM 942 C C . ALA A 1 120 ? 5.836 -2.860 -15.246 1.00 84.81 120 ALA A C 1
ATOM 944 O O . ALA A 1 120 ? 5.499 -2.821 -16.428 1.00 84.81 120 ALA A O 1
ATOM 945 N N . ASN A 1 121 ? 6.714 -1.995 -14.724 1.00 84.38 121 ASN A N 1
ATOM 946 C CA . ASN A 1 121 ? 7.335 -0.932 -15.512 1.00 84.38 121 ASN A CA 1
ATOM 947 C C . ASN A 1 121 ? 8.116 -1.491 -16.716 1.00 84.38 121 ASN A C 1
ATOM 949 O O . ASN A 1 121 ? 7.963 -1.011 -17.840 1.00 84.38 121 ASN A O 1
ATOM 953 N N . PHE A 1 122 ? 8.891 -2.556 -16.502 1.00 84.31 122 PHE A N 1
ATOM 954 C CA . PHE A 1 122 ? 9.637 -3.227 -17.564 1.00 84.31 122 PHE A CA 1
ATOM 955 C C . PHE A 1 122 ? 8.716 -3.844 -18.623 1.00 84.31 122 PHE A C 1
ATOM 957 O O . PHE A 1 122 ? 8.980 -3.705 -19.813 1.00 84.31 122 PHE A O 1
ATOM 964 N N . MET A 1 123 ? 7.617 -4.489 -18.218 1.00 88.25 123 MET A N 1
ATOM 965 C CA . MET A 1 123 ? 6.641 -5.047 -19.162 1.00 88.25 123 MET A CA 1
ATOM 966 C C . MET A 1 123 ? 6.001 -3.963 -20.034 1.00 88.25 123 MET A C 1
ATOM 968 O O . MET A 1 123 ? 5.847 -4.177 -21.235 1.00 88.25 123 MET A O 1
ATOM 972 N N . ILE A 1 124 ? 5.682 -2.802 -19.456 1.00 88.81 124 ILE A N 1
ATOM 973 C CA . ILE A 1 124 ? 5.110 -1.662 -20.188 1.00 88.81 124 ILE A CA 1
ATOM 974 C C . ILE A 1 124 ? 6.116 -1.108 -21.208 1.00 88.81 124 ILE A C 1
ATOM 976 O O . ILE A 1 124 ? 5.752 -0.835 -22.349 1.00 88.81 124 ILE A O 1
ATOM 980 N N . HIS A 1 125 ? 7.390 -0.989 -20.829 1.00 87.56 125 HIS A N 1
ATOM 981 C CA . HIS A 1 125 ? 8.434 -0.409 -21.683 1.00 87.56 125 HIS A CA 1
ATOM 982 C C . HIS A 1 125 ? 9.156 -1.427 -22.575 1.00 87.56 125 HIS A C 1
ATOM 984 O O . HIS A 1 125 ? 10.042 -1.052 -23.344 1.00 87.56 125 HIS A O 1
ATOM 990 N N . ARG A 1 126 ? 8.778 -2.709 -22.517 1.00 87.62 126 ARG A N 1
ATOM 991 C CA . ARG A 1 126 ? 9.474 -3.802 -23.209 1.00 87.62 126 ARG A CA 1
ATOM 992 C C . ARG A 1 126 ? 9.613 -3.559 -24.710 1.00 87.62 126 ARG A C 1
ATOM 994 O O . ARG A 1 126 ? 10.700 -3.736 -25.246 1.00 87.62 126 ARG A O 1
ATOM 1001 N N . ASN A 1 127 ? 8.542 -3.119 -25.367 1.00 87.38 127 ASN A N 1
ATOM 1002 C CA . ASN A 1 127 ? 8.542 -2.893 -26.815 1.00 87.38 127 ASN A CA 1
ATOM 1003 C C . ASN A 1 127 ? 9.484 -1.747 -27.212 1.00 87.38 127 ASN A C 1
ATOM 1005 O O . ASN A 1 127 ? 10.191 -1.843 -28.210 1.00 87.38 127 ASN A O 1
ATOM 1009 N N . ALA A 1 128 ? 9.531 -0.680 -26.409 1.00 83.88 128 ALA A N 1
ATOM 1010 C CA . ALA A 1 128 ? 10.437 0.441 -26.641 1.00 83.88 128 ALA A CA 1
ATOM 1011 C C . ALA A 1 128 ? 11.901 0.031 -26.421 1.00 83.88 128 ALA A C 1
ATOM 1013 O O . ALA A 1 128 ? 12.765 0.373 -27.224 1.00 83.88 128 ALA A O 1
ATOM 1014 N N . LEU A 1 129 ? 12.174 -0.754 -25.373 1.00 83.75 129 LEU A N 1
ATOM 1015 C CA . LEU A 1 129 ? 13.509 -1.289 -25.098 1.00 83.75 129 LEU A CA 1
ATOM 1016 C C . LEU A 1 129 ? 13.985 -2.245 -26.195 1.00 83.75 129 LEU A C 1
ATOM 1018 O O . LEU A 1 129 ? 15.146 -2.181 -26.584 1.00 83.75 129 LEU A O 1
ATOM 1022 N N . GLN A 1 130 ? 13.097 -3.092 -26.721 1.00 88.62 130 GLN A N 1
ATOM 1023 C CA . GLN A 1 130 ? 13.412 -3.965 -27.852 1.00 88.62 130 GLN A CA 1
ATOM 1024 C C . GLN A 1 130 ? 13.705 -3.157 -29.115 1.00 88.62 130 GLN A C 1
ATOM 1026 O O . GLN A 1 130 ? 14.731 -3.390 -29.735 1.00 88.62 130 GLN A O 1
ATOM 1031 N N . ALA A 1 131 ? 12.906 -2.135 -29.430 1.00 87.19 131 ALA A N 1
ATOM 1032 C CA . ALA A 1 131 ? 13.175 -1.271 -30.579 1.00 87.19 131 ALA A CA 1
ATOM 1033 C C . ALA A 1 131 ? 14.531 -0.545 -30.475 1.00 87.19 131 ALA A C 1
ATOM 1035 O O . ALA A 1 131 ? 15.228 -0.383 -31.474 1.00 87.19 131 ALA A O 1
ATOM 1036 N N . ILE A 1 132 ? 14.929 -0.118 -29.273 1.00 84.38 132 ILE A N 1
ATOM 1037 C CA . ILE A 1 132 ? 16.253 0.477 -29.030 1.00 84.38 132 ILE A CA 1
ATOM 1038 C C . ILE A 1 132 ? 17.358 -0.576 -29.174 1.00 84.38 132 ILE A C 1
ATOM 1040 O O . ILE A 1 132 ? 18.390 -0.293 -29.782 1.00 84.38 132 ILE A O 1
ATOM 1044 N N . ALA A 1 133 ? 17.147 -1.781 -28.640 1.00 84.62 133 ALA A N 1
ATOM 1045 C CA . ALA A 1 133 ? 18.095 -2.882 -28.763 1.00 84.62 133 ALA A CA 1
ATOM 1046 C C . ALA A 1 133 ? 18.301 -3.285 -30.229 1.00 84.62 133 ALA A C 1
ATOM 1048 O O . ALA A 1 133 ? 19.443 -3.418 -30.655 1.00 84.62 133 ALA A O 1
ATOM 1049 N N . ASP A 1 134 ? 17.228 -3.400 -31.012 1.00 89.00 134 ASP A N 1
ATOM 1050 C CA . ASP A 1 134 ? 17.287 -3.747 -32.434 1.00 89.00 134 ASP A CA 1
ATOM 1051 C C . ASP A 1 134 ? 18.066 -2.692 -33.235 1.00 89.00 134 ASP A C 1
ATOM 1053 O O . ASP A 1 134 ? 18.898 -3.045 -34.068 1.00 89.00 134 ASP A O 1
ATOM 1057 N N . ARG A 1 135 ? 17.882 -1.398 -32.930 1.00 83.81 135 ARG A N 1
ATOM 1058 C CA . ARG A 1 135 ? 18.674 -0.304 -33.527 1.00 83.81 135 ARG A CA 1
ATOM 1059 C C . ARG A 1 135 ? 20.152 -0.372 -33.151 1.00 83.81 135 ARG A C 1
ATOM 1061 O O . ARG A 1 135 ? 21.014 -0.208 -34.010 1.00 83.81 135 ARG A O 1
ATOM 1068 N N . ALA A 1 136 ? 20.455 -0.667 -31.887 1.00 83.75 136 ALA A N 1
ATOM 1069 C CA . ALA A 1 136 ? 21.832 -0.850 -31.438 1.00 83.75 136 ALA A CA 1
ATOM 1070 C C . ALA A 1 136 ? 22.495 -2.073 -32.104 1.00 83.75 136 ALA A C 1
ATOM 1072 O O . ALA A 1 136 ? 23.651 -1.987 -32.518 1.00 83.75 136 ALA A O 1
ATOM 1073 N N . TYR A 1 137 ? 21.765 -3.184 -32.274 1.00 83.25 137 TYR A N 1
ATOM 1074 C CA . TYR A 1 137 ? 22.230 -4.364 -33.018 1.00 83.25 137 TYR A CA 1
ATOM 1075 C C . TYR A 1 137 ? 22.411 -4.085 -34.515 1.00 83.25 137 TYR A C 1
ATOM 1077 O O . TYR A 1 137 ? 23.321 -4.640 -35.127 1.00 83.25 137 TYR A O 1
ATOM 1085 N N . ALA A 1 138 ? 21.597 -3.200 -35.094 1.00 87.06 138 ALA A N 1
ATOM 1086 C CA . ALA A 1 138 ? 21.757 -2.719 -36.465 1.00 87.06 138 ALA A CA 1
ATOM 1087 C C . ALA A 1 138 ? 22.950 -1.755 -36.643 1.00 87.06 138 ALA A C 1
ATOM 1089 O O . ALA A 1 138 ? 23.237 -1.337 -37.763 1.00 87.06 138 ALA A O 1
ATOM 1090 N N . GLY A 1 139 ? 23.665 -1.417 -35.562 1.00 82.00 139 GLY A N 1
ATOM 1091 C CA . GLY A 1 139 ? 24.837 -0.543 -35.595 1.00 82.00 139 GLY A CA 1
ATOM 1092 C C . GLY A 1 139 ? 24.509 0.951 -35.629 1.00 82.00 139 GLY A C 1
ATOM 1093 O O . GLY A 1 139 ? 25.403 1.758 -35.881 1.00 82.00 139 GLY A O 1
ATOM 1094 N N . GLU A 1 140 ? 23.259 1.345 -35.365 1.00 76.81 140 GLU A N 1
ATOM 1095 C CA . GLU A 1 140 ? 22.884 2.756 -35.274 1.00 76.81 140 GLU A CA 1
ATOM 1096 C C . GLU A 1 140 ? 23.464 3.364 -33.987 1.00 76.81 140 GLU A C 1
ATOM 1098 O O . GLU A 1 140 ? 23.038 3.060 -32.871 1.00 76.81 140 GLU A O 1
ATOM 1103 N N . THR A 1 141 ? 24.463 4.238 -34.121 1.00 76.94 141 THR A N 1
ATOM 1104 C CA . THR A 1 141 ? 25.001 4.997 -32.988 1.00 76.94 141 THR A CA 1
ATOM 1105 C C . THR A 1 141 ? 24.091 6.178 -32.679 1.00 76.94 141 THR 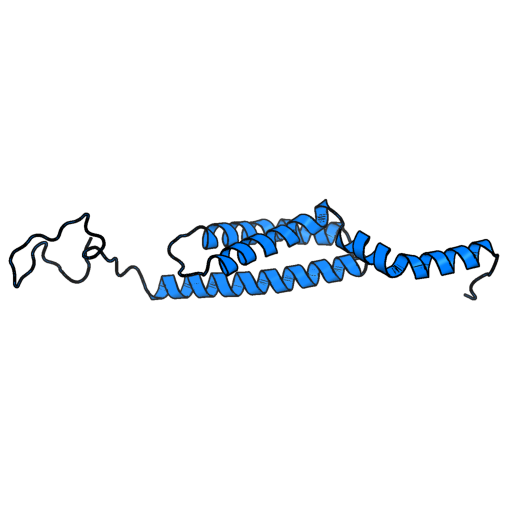A C 1
ATOM 1107 O O . THR A 1 141 ? 23.907 7.057 -33.523 1.00 76.94 141 THR A O 1
ATOM 1110 N N . PHE A 1 142 ? 23.555 6.232 -31.461 1.00 66.56 142 PHE A N 1
ATOM 1111 C CA . PHE A 1 142 ? 22.798 7.393 -31.001 1.00 66.56 142 PHE A CA 1
ATOM 1112 C C . PHE A 1 142 ? 23.721 8.624 -30.948 1.00 66.56 142 PHE A C 1
ATOM 1114 O O . PHE A 1 142 ? 24.806 8.531 -30.361 1.00 66.56 142 PHE A O 1
ATOM 1121 N N . PRO A 1 143 ? 23.338 9.764 -31.556 1.00 61.16 143 PRO A N 1
ATOM 1122 C CA . PRO A 1 143 ? 24.087 11.002 -31.394 1.00 61.16 143 PRO A CA 1
ATOM 1123 C C . PRO A 1 143 ? 24.083 11.394 -29.911 1.00 61.16 143 PRO A C 1
ATOM 1125 O O . PRO A 1 143 ? 23.046 11.317 -29.252 1.00 61.16 143 PRO A O 1
ATOM 1128 N N . ARG A 1 144 ? 25.271 11.732 -29.397 1.00 54.97 144 ARG A N 1
ATOM 1129 C CA . ARG A 1 144 ? 25.483 12.208 -28.023 1.00 54.97 144 ARG A CA 1
ATOM 1130 C C . ARG A 1 144 ? 24.753 13.515 -27.752 1.00 54.97 144 ARG A C 1
ATOM 1132 O O . ARG A 1 144 ? 24.738 14.367 -28.668 1.00 54.97 144 ARG A O 1
#